Protein AF-A0A3C1F5V8-F1 (afdb_monomer_lite)

Secondary structure (DSSP, 8-state):
-------PPPEEEEEHHHHHHHHHHHHHHHHHTT---HHHHHHHHHHHHHHHHHHHH--EEEEESS--HHHHHHHHHHHB----TT-----B-HHHHHHHHHHHHEEEE--B-TTSPBPPP-HHHHHTS-HHHHHHHHHHHHHHHHHHHHHHHHHHHHHTS---

Structure (mmCIF, N/CA/C/O backbone):
data_AF-A0A3C1F5V8-F1
#
_entry.id   AF-A0A3C1F5V8-F1
#
loop_
_atom_site.group_PDB
_atom_site.id
_atom_site.type_symbol
_atom_site.label_atom_id
_atom_site.label_alt_id
_atom_site.label_comp_id
_atom_site.label_asym_id
_atom_site.label_entity_id
_atom_site.label_seq_id
_atom_site.pdbx_PDB_ins_code
_atom_site.Cartn_x
_atom_site.Cartn_y
_atom_site.Cartn_z
_atom_site.occupancy
_atom_site.B_iso_or_equiv
_atom_site.auth_seq_id
_atom_site.auth_comp_id
_atom_site.auth_asym_id
_atom_site.auth_atom_id
_atom_site.pdbx_PDB_model_num
ATOM 1 N N . MET A 1 1 ? 39.666 -2.573 -16.044 1.00 46.59 1 MET A N 1
ATOM 2 C CA . MET A 1 1 ? 38.219 -2.763 -16.294 1.00 46.59 1 MET A CA 1
ATOM 3 C C . MET A 1 1 ? 37.506 -2.889 -14.955 1.00 46.59 1 MET A C 1
ATOM 5 O O . MET A 1 1 ? 37.536 -3.956 -14.352 1.00 46.59 1 MET A O 1
ATOM 9 N N . GLY A 1 2 ? 36.957 -1.790 -14.433 1.00 53.09 2 GLY A N 1
ATOM 10 C CA . GLY A 1 2 ? 36.160 -1.830 -13.205 1.00 53.09 2 GLY A CA 1
ATOM 11 C C . GLY A 1 2 ? 34.830 -2.516 -13.497 1.00 53.09 2 GLY A C 1
ATOM 12 O O . GLY A 1 2 ? 34.077 -2.049 -14.346 1.00 53.09 2 GLY A O 1
ATOM 13 N N . ARG A 1 3 ? 34.561 -3.654 -12.850 1.00 52.81 3 ARG A N 1
ATOM 14 C CA . ARG A 1 3 ? 33.266 -4.333 -12.955 1.00 52.81 3 ARG A CA 1
ATOM 15 C C . ARG A 1 3 ? 32.226 -3.411 -12.319 1.00 52.81 3 ARG A C 1
ATOM 17 O O . ARG A 1 3 ? 32.236 -3.260 -11.100 1.00 52.81 3 ARG A O 1
ATOM 24 N N . CYS A 1 4 ? 31.355 -2.797 -13.120 1.00 49.31 4 CYS A N 1
ATOM 25 C CA . CYS A 1 4 ? 30.102 -2.259 -12.599 1.00 49.31 4 CYS A CA 1
ATOM 26 C C . CYS A 1 4 ? 29.366 -3.434 -11.951 1.00 49.31 4 CYS A C 1
ATOM 28 O O . CYS A 1 4 ? 28.843 -4.305 -12.642 1.00 49.31 4 CYS A O 1
ATOM 30 N N . ARG A 1 5 ? 29.415 -3.521 -10.620 1.00 55.94 5 ARG A N 1
ATOM 31 C CA . ARG A 1 5 ? 28.579 -4.455 -9.876 1.00 55.94 5 ARG A CA 1
ATOM 32 C C . ARG A 1 5 ? 27.181 -3.861 -9.903 1.00 55.94 5 ARG A C 1
ATOM 34 O O . ARG A 1 5 ? 26.923 -2.887 -9.204 1.00 55.94 5 ARG A O 1
ATOM 41 N N . PHE A 1 6 ? 26.310 -4.420 -10.736 1.00 62.06 6 PHE A N 1
ATOM 42 C CA . PHE A 1 6 ? 24.878 -4.247 -10.544 1.00 62.06 6 PHE A CA 1
ATOM 43 C C . PHE A 1 6 ? 24.566 -4.803 -9.155 1.00 62.06 6 PHE A C 1
ATOM 45 O O . PHE A 1 6 ? 24.696 -6.005 -8.920 1.00 62.06 6 PHE A O 1
ATOM 52 N N . VAL A 1 7 ? 24.270 -3.918 -8.208 1.00 63.34 7 VAL A N 1
ATOM 53 C CA . VAL A 1 7 ? 23.768 -4.324 -6.899 1.00 63.34 7 VAL A CA 1
ATOM 54 C C . VAL A 1 7 ? 22.347 -4.790 -7.159 1.00 63.34 7 VAL A C 1
ATOM 56 O O . VAL A 1 7 ? 21.494 -3.975 -7.503 1.00 63.34 7 VAL A O 1
ATOM 59 N N . GLN A 1 8 ? 22.109 -6.101 -7.093 1.00 70.12 8 GLN A N 1
ATOM 60 C CA . GLN A 1 8 ? 20.736 -6.582 -7.110 1.00 70.12 8 GLN A CA 1
ATOM 61 C C . GLN A 1 8 ? 20.050 -6.038 -5.855 1.00 70.12 8 GLN A C 1
ATOM 63 O O . GLN A 1 8 ? 20.604 -6.199 -4.762 1.00 70.12 8 GLN A O 1
ATOM 68 N N . PRO A 1 9 ? 18.916 -5.336 -5.998 1.00 78.31 9 PRO A N 1
ATOM 69 C CA . PRO A 1 9 ? 18.218 -4.807 -4.845 1.00 78.31 9 PRO A CA 1
ATOM 70 C C . PRO A 1 9 ? 17.744 -5.984 -3.996 1.00 78.31 9 PRO A C 1
ATOM 72 O O . PRO A 1 9 ? 17.124 -6.917 -4.505 1.00 78.31 9 PRO A O 1
ATOM 75 N N . GLU A 1 10 ? 18.059 -5.952 -2.704 1.00 91.62 10 GLU A N 1
ATOM 76 C CA . GLU A 1 10 ? 17.446 -6.871 -1.749 1.00 91.62 10 GLU A CA 1
ATOM 77 C C . GLU A 1 10 ? 15.925 -6.701 -1.805 1.00 91.62 10 GLU A C 1
ATOM 79 O O . GLU A 1 10 ? 15.427 -5.580 -1.944 1.00 91.62 10 GLU A O 1
ATOM 84 N N . THR A 1 11 ? 15.189 -7.802 -1.692 1.00 94.69 11 THR A N 1
ATOM 85 C CA . THR A 1 11 ? 13.727 -7.803 -1.757 1.00 94.69 11 THR A CA 1
ATOM 86 C C . THR A 1 11 ? 13.128 -8.112 -0.393 1.00 94.69 11 THR A C 1
ATOM 88 O O . THR A 1 11 ? 13.655 -8.936 0.356 1.00 94.69 11 THR A O 1
ATOM 91 N N . VAL A 1 12 ? 12.013 -7.464 -0.076 1.00 96.25 12 VAL A N 1
ATOM 92 C CA . VAL A 1 12 ? 11.219 -7.701 1.130 1.00 96.25 12 VAL A CA 1
ATOM 93 C C . VAL A 1 12 ? 9.826 -8.128 0.698 1.00 96.25 12 VAL A C 1
ATOM 95 O O . VAL A 1 12 ? 9.224 -7.487 -0.158 1.00 96.25 12 VAL A O 1
ATOM 98 N N . ARG A 1 13 ? 9.315 -9.201 1.298 1.00 97.62 13 ARG A N 1
ATOM 99 C CA . ARG A 1 13 ? 7.941 -9.649 1.084 1.00 97.62 13 ARG A CA 1
ATOM 100 C C . ARG A 1 13 ? 7.001 -8.926 2.037 1.00 97.62 13 ARG A C 1
ATOM 102 O O . ARG A 1 13 ? 7.232 -8.951 3.245 1.00 97.62 13 ARG A O 1
ATOM 109 N N . LEU A 1 14 ? 5.951 -8.326 1.495 1.00 97.00 14 LEU A N 1
ATOM 110 C CA . LEU A 1 14 ? 4.856 -7.717 2.241 1.00 97.00 14 LEU A CA 1
ATOM 111 C C . LEU A 1 14 ? 3.590 -8.531 1.985 1.00 97.00 14 LEU A C 1
ATOM 113 O O . LEU A 1 14 ? 3.255 -8.804 0.832 1.00 97.00 14 LEU A O 1
ATOM 117 N N . TYR A 1 15 ? 2.892 -8.914 3.048 1.00 97.19 15 TYR A N 1
ATOM 118 C CA . TYR A 1 15 ? 1.620 -9.623 2.940 1.00 97.19 15 TYR A CA 1
ATOM 119 C C . TYR A 1 15 ? 0.469 -8.624 3.013 1.00 97.19 15 TYR A C 1
ATOM 121 O O . TYR A 1 15 ? 0.450 -7.763 3.895 1.00 97.19 15 TYR A O 1
ATOM 129 N N . LEU A 1 16 ? -0.506 -8.742 2.112 1.00 95.38 16 LEU A N 1
ATOM 130 C CA . LEU A 1 16 ? -1.627 -7.795 2.062 1.00 95.38 16 LEU A CA 1
ATOM 131 C C . LEU A 1 16 ? -2.515 -7.905 3.304 1.00 95.38 16 LEU A C 1
ATOM 133 O O . LEU A 1 16 ? -2.995 -6.896 3.816 1.00 95.38 16 LEU A O 1
ATOM 137 N N . VAL A 1 17 ? -2.595 -9.100 3.896 1.00 96.75 17 VAL A N 1
ATOM 138 C CA . VAL A 1 17 ? -3.257 -9.338 5.186 1.00 96.75 17 VAL A CA 1
ATOM 139 C C . VAL A 1 17 ? -2.784 -8.391 6.298 1.00 96.75 17 VAL A C 1
ATOM 141 O O . VAL A 1 17 ? -3.577 -7.986 7.149 1.00 96.75 17 VAL A O 1
ATOM 144 N N . ASP A 1 18 ? -1.514 -7.972 6.288 1.00 95.62 18 ASP A N 1
ATOM 145 C CA . ASP A 1 18 ? -0.978 -7.079 7.317 1.00 95.62 18 ASP A CA 1
ATOM 146 C C . ASP A 1 18 ? -1.544 -5.655 7.197 1.00 95.62 18 ASP A C 1
ATOM 148 O O . ASP A 1 18 ? -1.662 -4.951 8.208 1.00 95.62 18 ASP A O 1
ATOM 152 N N . VAL A 1 19 ? -1.974 -5.243 5.998 1.00 95.06 19 VAL A N 1
ATOM 153 C CA . VAL A 1 19 ? -2.697 -3.982 5.776 1.00 95.06 19 VAL A CA 1
ATOM 154 C C . VAL A 1 19 ? -4.064 -4.044 6.452 1.00 95.06 19 VAL A C 1
ATOM 156 O O . VAL A 1 19 ? -4.400 -3.151 7.235 1.00 95.06 19 VAL A O 1
ATOM 159 N N . HIS A 1 20 ? -4.829 -5.116 6.226 1.00 94.56 20 HIS A N 1
ATOM 160 C CA . HIS A 1 20 ? -6.138 -5.308 6.863 1.00 94.56 20 HIS A CA 1
ATOM 161 C C . HIS A 1 20 ? -6.011 -5.406 8.380 1.00 94.56 20 HIS A C 1
ATOM 163 O O . HIS A 1 20 ? -6.732 -4.726 9.111 1.00 94.56 20 HIS A O 1
ATOM 169 N N . ARG A 1 21 ? -5.026 -6.167 8.866 1.00 96.69 21 ARG A N 1
ATOM 170 C CA . ARG A 1 21 ? -4.756 -6.317 10.298 1.00 96.69 21 ARG A CA 1
ATOM 171 C C . ARG A 1 21 ? -4.433 -4.975 10.947 1.00 96.69 21 ARG A C 1
ATOM 173 O O . ARG A 1 21 ? -4.954 -4.663 12.016 1.00 96.69 21 ARG A O 1
ATOM 180 N N . SER A 1 22 ? -3.617 -4.154 10.286 1.00 94.44 22 SER A N 1
ATOM 181 C CA . SER A 1 22 ? -3.273 -2.813 10.768 1.00 94.44 22 SER A CA 1
ATOM 182 C C . SER A 1 22 ? -4.485 -1.878 10.791 1.00 94.44 22 SER A C 1
ATOM 184 O O . SER A 1 22 ? -4.641 -1.111 11.742 1.00 94.44 22 SER A O 1
ATOM 186 N N . ARG A 1 23 ? -5.368 -1.954 9.782 1.00 94.75 23 ARG A N 1
ATOM 187 C CA . ARG A 1 23 ? -6.617 -1.173 9.724 1.00 94.75 23 ARG A CA 1
ATOM 188 C C . ARG A 1 23 ? -7.571 -1.546 10.861 1.00 94.75 23 ARG A C 1
ATOM 190 O O . ARG A 1 23 ? -8.014 -0.648 11.575 1.00 94.75 23 ARG A O 1
ATOM 197 N N . VAL A 1 24 ? -7.827 -2.842 11.062 1.00 96.62 24 VAL A N 1
ATOM 198 C CA . VAL A 1 24 ? -8.672 -3.352 12.157 1.00 96.62 24 VAL A CA 1
ATOM 199 C C . VAL A 1 24 ? -8.118 -2.895 13.502 1.00 96.62 24 VAL A C 1
ATOM 201 O O . VAL A 1 24 ? -8.818 -2.230 14.260 1.00 96.62 24 VAL A O 1
ATOM 204 N N . ARG A 1 25 ? -6.826 -3.141 13.750 1.00 97.44 25 ARG A N 1
ATOM 205 C CA . ARG A 1 25 ? -6.170 -2.757 15.002 1.00 97.44 25 ARG A CA 1
ATOM 206 C C . ARG A 1 25 ? -6.275 -1.256 15.280 1.00 97.44 25 ARG A C 1
ATOM 208 O O . ARG A 1 25 ? -6.576 -0.856 16.400 1.00 97.44 25 ARG A O 1
ATOM 215 N N . LYS A 1 26 ? -6.027 -0.411 14.275 1.00 95.94 26 LYS A N 1
ATOM 216 C CA . LYS A 1 26 ? -6.108 1.049 14.430 1.00 95.94 26 LYS A CA 1
ATOM 217 C C . LYS A 1 26 ? -7.520 1.492 14.817 1.00 95.94 26 LYS A C 1
ATOM 219 O O . LYS A 1 26 ? -7.665 2.370 15.667 1.00 95.94 26 LYS A O 1
ATOM 224 N N . LEU A 1 27 ? -8.544 0.892 14.214 1.00 96.19 27 LEU A N 1
ATOM 225 C CA . LEU A 1 27 ? -9.932 1.190 14.545 1.00 96.19 27 LEU A CA 1
ATOM 226 C C . LEU A 1 27 ? -10.285 0.715 15.962 1.00 96.19 27 LEU A C 1
ATOM 228 O O . LEU A 1 27 ? -10.878 1.472 16.726 1.00 96.19 27 LEU A O 1
ATOM 232 N N . GLU A 1 28 ? -9.870 -0.491 16.353 1.00 97.00 28 GLU A N 1
ATOM 233 C CA . GLU A 1 28 ? -10.051 -0.995 17.722 1.00 97.00 28 GLU A CA 1
ATOM 234 C C . GLU A 1 28 ? -9.399 -0.071 18.760 1.00 97.00 28 GLU A C 1
ATOM 236 O O . GLU A 1 28 ? -10.016 0.264 19.772 1.00 97.00 28 GLU A O 1
ATOM 241 N N . GLU A 1 29 ? -8.185 0.414 18.488 1.00 97.31 29 GLU A N 1
ATOM 242 C CA . GLU A 1 29 ? -7.489 1.386 19.335 1.00 97.31 29 GLU A CA 1
ATOM 243 C C . GLU A 1 29 ? -8.256 2.722 19.425 1.00 97.31 29 GLU A C 1
ATOM 245 O O . GLU A 1 29 ? -8.355 3.311 20.505 1.00 97.31 29 GLU A O 1
ATOM 250 N N . GLN A 1 30 ? -8.848 3.201 18.325 1.00 96.69 30 GLN A N 1
ATOM 251 C CA . GLN A 1 30 ? -9.687 4.407 18.323 1.00 96.69 30 GLN A CA 1
ATOM 252 C C . GLN A 1 30 ? -10.987 4.220 19.113 1.00 96.69 30 GLN A C 1
ATOM 254 O O . GLN A 1 30 ? -11.395 5.137 19.832 1.00 96.69 30 GLN A O 1
ATOM 259 N N . ILE A 1 31 ? -11.619 3.049 19.011 1.00 96.31 31 ILE A N 1
ATOM 260 C CA . ILE A 1 31 ? -12.819 2.690 19.778 1.00 96.31 31 ILE A CA 1
ATOM 261 C C . ILE A 1 31 ? -12.481 2.640 21.268 1.00 96.31 31 ILE A C 1
ATOM 263 O O . ILE A 1 31 ? -13.156 3.282 22.072 1.00 96.31 31 ILE A O 1
ATOM 267 N N . ALA A 1 32 ? -11.397 1.952 21.638 1.00 96.88 32 ALA A N 1
ATOM 268 C CA . ALA A 1 32 ? -10.934 1.858 23.020 1.00 96.88 32 ALA A CA 1
ATOM 269 C C . ALA A 1 32 ? -10.581 3.235 23.610 1.00 96.88 32 ALA A C 1
ATOM 271 O O . ALA A 1 32 ? -10.828 3.494 24.786 1.00 96.88 32 ALA A O 1
ATOM 272 N N . ALA A 1 33 ? -10.050 4.144 22.787 1.00 97.12 33 ALA A N 1
ATOM 273 C CA . ALA A 1 33 ? -9.767 5.521 23.177 1.00 97.12 33 ALA A CA 1
ATOM 274 C C . ALA A 1 33 ? -11.009 6.437 23.211 1.00 97.12 33 ALA A C 1
ATOM 276 O O . ALA A 1 33 ? -10.869 7.615 23.544 1.00 97.12 33 ALA A O 1
ATOM 277 N N . GLY A 1 34 ? -12.197 5.947 22.829 1.00 96.69 34 GLY A N 1
ATOM 278 C CA . GLY A 1 34 ? -13.422 6.747 22.715 1.00 96.69 34 GLY A CA 1
ATOM 279 C C . GLY A 1 34 ? -13.359 7.825 21.627 1.00 96.69 34 GLY A C 1
ATOM 280 O O . GLY A 1 34 ? -14.077 8.819 21.703 1.00 96.69 34 GLY A O 1
ATOM 281 N N . LYS A 1 35 ? -12.462 7.665 20.647 1.00 96.62 35 LYS A N 1
ATOM 282 C CA . LYS A 1 35 ? -12.227 8.621 19.552 1.00 96.62 35 LYS A CA 1
ATOM 283 C C . LYS A 1 35 ? -12.939 8.238 18.257 1.00 96.62 35 LYS A C 1
ATOM 285 O O . LYS A 1 35 ? -13.008 9.070 17.360 1.00 96.62 35 LYS A O 1
ATOM 290 N N . ALA A 1 36 ? -13.421 7.002 18.155 1.00 95.50 36 ALA A N 1
ATOM 291 C CA . ALA A 1 36 ? -14.138 6.526 16.982 1.00 95.50 36 ALA A CA 1
ATOM 292 C C . ALA A 1 36 ? -15.557 7.107 16.921 1.00 95.50 36 ALA A C 1
ATOM 294 O O . ALA A 1 36 ? -16.284 7.161 17.916 1.00 95.50 36 ALA A O 1
ATOM 295 N N . THR A 1 37 ? -15.958 7.516 15.726 1.00 96.81 37 THR A N 1
ATOM 296 C CA . THR A 1 37 ? -17.332 7.893 15.402 1.00 96.81 37 THR A CA 1
ATOM 297 C C . THR A 1 37 ? -18.240 6.663 15.368 1.00 96.81 37 THR A C 1
ATOM 299 O O . THR A 1 37 ? -17.791 5.523 15.242 1.00 96.81 37 THR A O 1
ATOM 302 N N . LYS A 1 38 ? -19.557 6.885 15.458 1.00 96.56 38 LYS A N 1
ATOM 303 C CA . LYS A 1 38 ? -20.549 5.802 15.377 1.00 96.56 38 LYS A CA 1
ATOM 304 C C . LYS A 1 38 ? -20.451 5.028 14.056 1.00 96.56 38 LYS A C 1
ATOM 306 O O . LYS A 1 38 ? -20.612 3.810 14.062 1.00 96.56 38 LYS A O 1
ATOM 311 N N . ASP A 1 39 ? -20.168 5.729 12.962 1.00 96.38 39 ASP A N 1
ATOM 312 C CA . ASP A 1 39 ? -20.054 5.130 11.632 1.00 96.38 39 ASP A CA 1
ATOM 313 C C . ASP A 1 39 ? -18.781 4.285 11.515 1.00 96.38 39 ASP A C 1
ATOM 315 O O . ASP A 1 39 ? -18.840 3.162 11.027 1.00 96.38 39 ASP A O 1
ATOM 319 N N . GLU A 1 40 ? -17.654 4.757 12.055 1.00 94.38 40 GLU A N 1
ATOM 320 C CA . GLU A 1 40 ? -16.412 3.974 12.118 1.00 94.38 40 GLU A CA 1
ATOM 321 C C . GLU A 1 40 ? -16.589 2.697 12.951 1.00 94.38 40 GLU A C 1
ATOM 323 O O . GLU A 1 40 ? -16.168 1.624 12.528 1.00 94.38 40 GLU A O 1
ATOM 328 N N . VAL A 1 41 ? -17.278 2.768 14.097 1.00 95.69 41 VAL A N 1
ATOM 329 C CA . VAL A 1 41 ? -17.585 1.568 14.902 1.00 95.69 41 VAL A CA 1
ATOM 330 C C . VAL A 1 41 ? -18.435 0.574 14.103 1.00 95.69 41 VAL A C 1
ATOM 332 O O . VAL A 1 41 ? -18.210 -0.633 14.180 1.00 95.69 41 VAL A O 1
ATOM 335 N N . ALA A 1 42 ? -19.386 1.066 13.304 1.00 96.75 42 ALA A N 1
ATOM 336 C CA . ALA A 1 42 ? -20.227 0.227 12.456 1.00 96.75 42 ALA A CA 1
ATOM 337 C C . ALA A 1 42 ? -19.459 -0.439 11.296 1.00 96.75 42 ALA A C 1
ATOM 339 O O . ALA A 1 42 ? -19.921 -1.456 10.783 1.00 96.75 42 ALA A O 1
ATOM 340 N N . MET A 1 43 ? -18.290 0.083 10.905 1.00 95.75 43 MET A N 1
ATOM 341 C CA . MET A 1 43 ? -17.429 -0.511 9.871 1.00 95.75 43 MET A CA 1
ATOM 342 C C . MET A 1 43 ? -16.587 -1.689 10.378 1.00 95.75 43 MET A C 1
ATOM 344 O O . MET A 1 43 ? -16.109 -2.477 9.562 1.00 95.75 43 MET A O 1
ATOM 348 N N . LEU A 1 44 ? -16.411 -1.844 11.697 1.00 95.50 44 LEU A N 1
ATOM 349 C CA . LEU A 1 44 ? -15.540 -2.878 12.267 1.00 95.50 44 LEU A CA 1
ATOM 350 C C . LEU A 1 44 ? -15.873 -4.302 11.771 1.00 95.50 44 LEU A C 1
ATOM 352 O O . LEU A 1 44 ? -14.946 -4.974 11.325 1.00 95.50 44 LEU A O 1
ATOM 356 N N . PRO A 1 45 ? -17.144 -4.763 11.740 1.00 97.56 45 PRO A N 1
ATOM 357 C CA . PRO A 1 45 ? -17.468 -6.103 11.246 1.00 97.56 45 PRO A CA 1
ATOM 358 C C . PRO A 1 45 ? -17.070 -6.329 9.784 1.00 97.56 45 PRO A C 1
ATOM 360 O O . PRO A 1 45 ? -16.609 -7.414 9.442 1.00 97.56 45 PRO A O 1
ATOM 363 N N . ALA A 1 46 ? -17.220 -5.309 8.930 1.00 96.06 46 ALA A N 1
ATOM 364 C CA . ALA A 1 46 ? -16.819 -5.390 7.528 1.00 96.06 46 ALA A CA 1
ATOM 365 C C . ALA A 1 46 ? -15.292 -5.495 7.400 1.00 96.06 46 ALA A C 1
ATOM 367 O O . ALA A 1 46 ? -14.792 -6.363 6.697 1.00 96.06 46 ALA A O 1
ATOM 368 N N . LEU A 1 47 ? -14.537 -4.689 8.155 1.00 94.69 47 LEU A N 1
ATOM 369 C CA . LEU A 1 47 ? -13.072 -4.772 8.156 1.00 94.69 47 LEU A CA 1
ATOM 370 C C . LEU A 1 47 ? -12.559 -6.122 8.674 1.00 94.69 47 LEU A C 1
ATOM 372 O O . LEU A 1 47 ? -11.582 -6.648 8.144 1.00 94.69 47 LEU A O 1
ATOM 376 N N . THR A 1 48 ? -13.210 -6.694 9.689 1.00 95.94 48 THR A N 1
ATOM 377 C CA . THR A 1 48 ? -12.875 -8.032 10.193 1.00 95.94 48 THR A CA 1
ATOM 378 C C . THR A 1 48 ? -13.180 -9.121 9.162 1.00 95.94 48 THR A C 1
ATOM 380 O O . THR A 1 48 ? -12.407 -10.069 9.051 1.00 95.94 48 THR A O 1
ATOM 383 N N . ALA A 1 49 ? -14.262 -8.987 8.388 1.00 95.94 49 ALA A N 1
ATOM 384 C CA . ALA A 1 49 ? -14.565 -9.909 7.294 1.00 95.94 49 ALA A C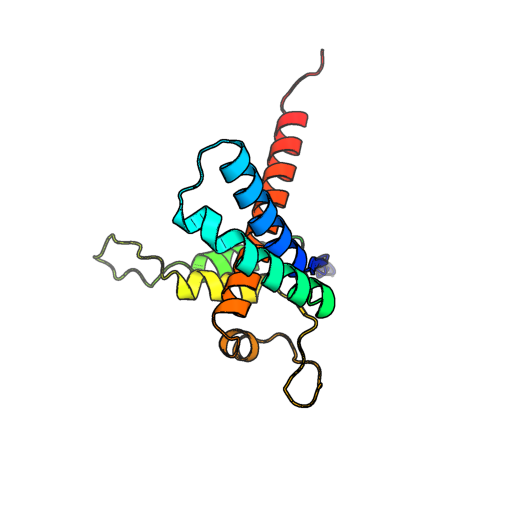A 1
ATOM 385 C C . ALA A 1 49 ? -13.499 -9.842 6.188 1.00 95.94 49 ALA A C 1
ATOM 387 O O . ALA A 1 49 ? -12.957 -10.882 5.823 1.00 95.94 49 ALA A O 1
ATOM 388 N N . ASN A 1 50 ? -13.116 -8.636 5.748 1.00 93.19 50 ASN A N 1
ATOM 389 C CA . ASN A 1 50 ? -12.054 -8.461 4.750 1.00 93.19 50 ASN A CA 1
ATOM 390 C C . ASN A 1 50 ? -10.708 -9.017 5.249 1.00 93.19 50 ASN A C 1
ATOM 392 O O . ASN A 1 50 ? -9.954 -9.604 4.482 1.00 93.19 50 ASN A O 1
ATOM 396 N N . LEU A 1 51 ? -10.396 -8.870 6.545 1.00 95.50 51 LEU A N 1
ATOM 397 C CA . LEU A 1 51 ? -9.202 -9.486 7.136 1.00 95.50 51 LEU A CA 1
ATOM 398 C C . LEU A 1 51 ? -9.243 -11.018 7.036 1.00 95.50 51 LEU A C 1
ATOM 400 O O . LEU A 1 51 ? -8.233 -11.624 6.691 1.00 95.50 51 LEU A O 1
ATOM 404 N N . ALA A 1 52 ? -10.385 -11.638 7.337 1.00 95.94 52 ALA A N 1
ATOM 405 C CA . ALA A 1 52 ? -10.530 -13.090 7.268 1.00 95.94 52 ALA A CA 1
ATOM 406 C C . ALA A 1 52 ? -10.393 -13.619 5.829 1.00 95.94 52 ALA A C 1
ATOM 408 O O . ALA A 1 52 ? -9.784 -14.665 5.617 1.00 95.94 52 ALA A O 1
ATOM 409 N N . GLU A 1 53 ? -10.921 -12.888 4.845 1.00 93.62 53 GLU A N 1
ATOM 410 C CA . GLU A 1 53 ? -10.739 -13.190 3.421 1.00 93.62 53 GLU A CA 1
ATOM 411 C C . GLU A 1 53 ? -9.261 -13.084 3.015 1.00 93.62 53 GLU A C 1
ATOM 413 O O . GLU A 1 53 ? -8.687 -14.047 2.507 1.00 93.62 53 GLU A O 1
ATOM 418 N N . ALA A 1 54 ? -8.592 -11.986 3.377 1.00 92.81 54 ALA A N 1
ATOM 419 C CA . ALA A 1 54 ? -7.169 -11.796 3.101 1.00 92.81 54 ALA A CA 1
ATOM 420 C C . ALA A 1 54 ? -6.263 -12.854 3.771 1.00 92.81 54 ALA A C 1
ATOM 422 O O . ALA A 1 54 ? -5.205 -13.197 3.237 1.00 92.81 54 ALA A O 1
ATOM 423 N N . GLU A 1 55 ? -6.652 -13.382 4.939 1.00 94.25 55 GLU A N 1
ATOM 424 C CA . GLU A 1 55 ? -5.949 -14.489 5.608 1.00 94.25 55 GLU A CA 1
ATOM 425 C C . GLU A 1 55 ? -6.031 -15.799 4.819 1.00 94.25 55 GLU A C 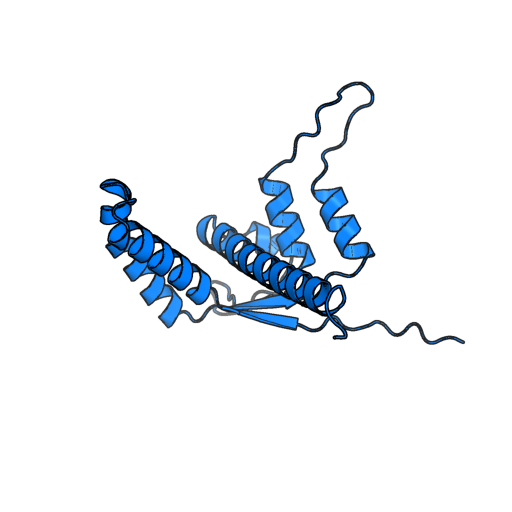1
ATOM 427 O O . GLU A 1 55 ? -5.069 -16.571 4.824 1.00 94.25 55 GLU A O 1
ATOM 432 N N . VAL A 1 56 ? -7.151 -16.044 4.136 1.00 96.00 56 VAL A N 1
ATOM 433 C CA . VAL A 1 56 ? -7.345 -17.230 3.293 1.00 96.00 56 VAL A CA 1
ATOM 434 C C . VAL A 1 56 ? -6.575 -17.083 1.985 1.00 96.00 56 VAL A C 1
ATOM 436 O O . VAL A 1 56 ? -5.891 -18.022 1.574 1.00 96.00 56 VAL A O 1
ATOM 439 N N . ASP A 1 57 ? -6.644 -15.907 1.365 1.00 92.75 57 ASP A N 1
ATOM 440 C CA . ASP A 1 57 ? -5.986 -15.639 0.086 1.00 92.75 57 ASP A CA 1
ATOM 441 C C . ASP A 1 57 ? -4.459 -15.666 0.204 1.00 92.75 57 ASP A C 1
ATOM 443 O O . ASP A 1 57 ? -3.761 -16.123 -0.705 1.00 92.75 57 ASP A O 1
ATOM 447 N N . GLY A 1 58 ? -3.914 -15.177 1.325 1.00 94.62 58 GLY A N 1
ATOM 448 C CA . GLY A 1 58 ? -2.472 -15.191 1.581 1.00 94.62 58 GLY A CA 1
ATOM 449 C C . GLY A 1 58 ? -1.658 -14.380 0.565 1.00 94.62 58 GLY A C 1
ATOM 450 O O . GLY A 1 58 ? -0.469 -14.652 0.364 1.00 94.62 58 GLY A O 1
ATOM 451 N N . ALA A 1 59 ? -2.289 -13.400 -0.087 1.00 96.81 59 ALA A N 1
ATOM 452 C CA . ALA A 1 59 ? -1.680 -12.618 -1.150 1.00 96.81 59 ALA A CA 1
ATOM 453 C C . ALA A 1 59 ? -0.487 -11.784 -0.653 1.00 96.81 59 ALA A C 1
ATOM 455 O O . ALA A 1 59 ? -0.496 -11.214 0.446 1.00 96.81 59 ALA A O 1
ATOM 456 N N . PHE A 1 60 ? 0.554 -11.695 -1.483 1.00 97.62 60 PHE A N 1
ATOM 457 C CA . PHE A 1 60 ? 1.773 -10.960 -1.160 1.00 97.62 60 PHE A CA 1
ATOM 458 C C . PHE A 1 60 ? 2.353 -10.214 -2.360 1.00 97.62 60 PHE A C 1
ATOM 460 O O . PHE A 1 60 ? 2.172 -10.598 -3.519 1.00 97.62 60 PHE A O 1
ATOM 467 N N . ILE A 1 61 ? 3.145 -9.190 -2.047 1.00 97.94 61 ILE A N 1
ATOM 468 C CA . ILE A 1 61 ? 4.032 -8.501 -2.982 1.00 97.94 61 ILE A CA 1
ATOM 469 C C . ILE A 1 61 ? 5.477 -8.595 -2.499 1.00 97.94 61 ILE A C 1
ATOM 471 O O . ILE A 1 61 ? 5.762 -8.526 -1.305 1.00 97.94 61 ILE A O 1
ATOM 475 N N . ASP A 1 62 ? 6.401 -8.735 -3.437 1.00 97.81 62 ASP A N 1
ATOM 476 C CA . ASP A 1 62 ? 7.833 -8.610 -3.207 1.00 97.81 62 ASP A CA 1
ATOM 477 C C . ASP A 1 62 ? 8.259 -7.212 -3.672 1.00 97.81 62 ASP A C 1
ATOM 479 O O . ASP A 1 62 ? 8.102 -6.855 -4.844 1.00 97.81 62 ASP A O 1
ATOM 483 N N . VAL A 1 63 ? 8.789 -6.408 -2.749 1.00 96.56 63 VAL A N 1
ATOM 484 C CA . VAL A 1 63 ? 9.217 -5.026 -3.001 1.00 96.56 63 VAL A CA 1
ATOM 485 C C . VAL A 1 63 ? 10.719 -4.864 -2.826 1.00 96.56 63 VAL A C 1
ATOM 487 O O . VAL A 1 63 ? 11.356 -5.582 -2.054 1.00 96.56 63 VAL A O 1
ATOM 490 N N . LYS A 1 64 ? 11.311 -3.887 -3.512 1.00 95.00 64 LYS A N 1
ATOM 491 C CA . LYS A 1 64 ? 12.705 -3.491 -3.282 1.00 95.00 64 LYS A CA 1
ATOM 492 C C . LYS A 1 64 ? 12.859 -2.914 -1.881 1.00 95.00 64 LYS A C 1
ATOM 494 O O . LYS A 1 64 ? 12.129 -2.009 -1.488 1.00 95.00 64 LYS A O 1
ATOM 499 N N . LYS A 1 65 ? 13.877 -3.385 -1.165 1.00 92.75 65 LYS A N 1
ATOM 500 C CA . LYS A 1 65 ? 14.234 -2.874 0.159 1.00 92.75 65 LYS A CA 1
ATOM 501 C C . LYS A 1 65 ? 14.644 -1.404 0.114 1.00 92.75 65 LYS A C 1
ATOM 503 O O . LYS A 1 65 ? 14.317 -0.627 1.004 1.00 92.75 65 LYS A O 1
ATOM 508 N N . GLU A 1 66 ? 15.393 -1.030 -0.920 1.00 88.88 66 GLU A N 1
ATOM 509 C CA . GLU A 1 66 ? 15.799 0.347 -1.172 1.00 88.88 66 GLU A CA 1
ATOM 510 C C . GLU A 1 66 ? 15.755 0.628 -2.674 1.00 88.88 66 GLU A C 1
ATOM 512 O O . GLU A 1 66 ? 16.255 -0.162 -3.477 1.00 88.88 66 GLU A O 1
ATOM 517 N N . LEU A 1 67 ? 15.186 1.775 -3.046 1.00 89.00 67 LEU A N 1
ATOM 518 C CA . LEU A 1 67 ? 15.308 2.308 -4.399 1.00 89.00 67 LEU A CA 1
ATOM 519 C C . LEU A 1 67 ? 16.701 2.902 -4.602 1.00 89.00 67 LEU A C 1
ATOM 521 O O . LEU A 1 67 ? 17.211 3.625 -3.738 1.00 89.00 67 LEU A O 1
ATOM 525 N N . ASN A 1 68 ? 17.295 2.656 -5.766 1.00 88.75 68 ASN A N 1
ATOM 526 C CA . ASN A 1 68 ? 18.537 3.314 -6.148 1.00 88.75 68 ASN A CA 1
ATOM 527 C C . ASN A 1 68 ? 18.302 4.800 -6.495 1.00 88.75 68 ASN A C 1
ATOM 529 O O . ASN A 1 68 ? 17.174 5.251 -6.683 1.00 88.75 68 ASN A O 1
ATOM 533 N N . ALA A 1 69 ? 19.376 5.588 -6.596 1.00 85.25 69 ALA A N 1
ATOM 534 C CA . ALA A 1 69 ? 19.262 7.030 -6.837 1.00 85.25 69 ALA A CA 1
ATOM 535 C C . ALA A 1 69 ? 18.564 7.384 -8.166 1.00 85.25 69 ALA A C 1
ATOM 537 O O . ALA A 1 69 ? 17.906 8.419 -8.251 1.00 85.25 69 ALA A O 1
ATOM 538 N N . GLY A 1 70 ? 18.709 6.551 -9.201 1.00 86.50 70 GLY A N 1
ATOM 539 C CA . GLY A 1 70 ? 18.019 6.737 -10.478 1.00 86.50 70 GLY A CA 1
ATOM 540 C C . GLY A 1 70 ? 16.519 6.481 -10.352 1.00 86.50 70 GLY A C 1
ATOM 541 O O . GLY A 1 70 ? 15.725 7.291 -10.813 1.00 86.50 70 GLY A O 1
ATOM 542 N N . GLU A 1 71 ? 16.141 5.411 -9.655 1.00 88.12 71 GLU A N 1
ATOM 543 C CA . GLU A 1 71 ? 14.748 5.053 -9.369 1.00 88.12 71 GLU A CA 1
ATOM 544 C C . GLU A 1 71 ? 14.066 6.094 -8.484 1.00 88.12 71 GLU A C 1
ATOM 546 O O . GLU A 1 71 ? 12.973 6.532 -8.810 1.00 88.12 71 GLU A O 1
ATOM 551 N N . GLN A 1 72 ? 14.721 6.568 -7.420 1.00 86.12 72 GLN A N 1
ATOM 552 C CA . GLN A 1 72 ? 14.171 7.638 -6.577 1.00 86.12 72 GLN A CA 1
ATOM 553 C C . GLN A 1 72 ? 13.914 8.919 -7.374 1.00 86.12 72 GLN A C 1
ATOM 555 O O . GLN A 1 72 ? 12.879 9.560 -7.207 1.00 86.12 72 GLN A O 1
ATOM 560 N N . ARG A 1 73 ? 14.842 9.290 -8.265 1.00 85.44 73 ARG A N 1
ATOM 561 C CA . ARG A 1 73 ? 14.666 10.450 -9.148 1.00 85.44 73 ARG A CA 1
ATOM 562 C C . ARG A 1 73 ? 13.547 10.228 -10.154 1.00 85.44 73 ARG A C 1
ATOM 564 O O . ARG A 1 73 ? 12.800 11.162 -10.402 1.00 85.44 73 ARG A O 1
ATOM 571 N N . ALA A 1 74 ? 13.433 9.026 -10.715 1.00 85.88 74 ALA A N 1
ATOM 572 C CA . ALA A 1 74 ? 12.357 8.676 -11.636 1.00 85.88 74 ALA A CA 1
ATOM 573 C C . ALA A 1 74 ? 10.993 8.730 -10.939 1.00 85.88 74 ALA A C 1
ATOM 575 O O . ALA A 1 74 ? 10.060 9.308 -11.485 1.00 85.88 74 ALA A O 1
ATOM 576 N N . VAL A 1 75 ? 10.908 8.220 -9.706 1.00 86.31 75 VAL A N 1
ATOM 577 C CA . VAL A 1 75 ? 9.708 8.325 -8.873 1.00 86.31 75 VAL A CA 1
ATOM 578 C C . VAL A 1 75 ? 9.342 9.784 -8.644 1.00 86.31 75 VAL A C 1
ATOM 580 O O . VAL A 1 75 ? 8.220 10.187 -8.923 1.00 86.31 75 VAL A O 1
ATOM 583 N N . PHE A 1 76 ? 10.303 10.601 -8.212 1.00 83.50 76 PHE A N 1
ATOM 584 C CA . PHE A 1 76 ? 10.069 12.022 -7.975 1.00 83.50 76 PHE A CA 1
ATOM 585 C C . PHE A 1 76 ? 9.663 12.778 -9.250 1.00 83.50 76 PHE A C 1
ATOM 587 O O . PHE A 1 76 ? 8.737 13.582 -9.217 1.00 83.50 76 PHE A O 1
ATOM 594 N N . ALA A 1 77 ? 10.320 12.501 -10.379 1.00 83.44 77 ALA A N 1
ATOM 595 C CA . ALA A 1 77 ? 10.003 13.117 -11.664 1.00 83.44 77 ALA A CA 1
ATOM 596 C C . ALA A 1 77 ? 8.602 12.729 -12.159 1.00 83.44 77 ALA A C 1
ATOM 598 O O . ALA A 1 77 ? 7.880 13.589 -12.652 1.00 83.44 77 ALA A O 1
ATOM 599 N N . GLY A 1 78 ? 8.195 11.467 -11.980 1.00 79.12 78 GLY A N 1
ATOM 600 C CA . GLY A 1 78 ? 6.849 10.997 -12.322 1.00 79.12 78 GLY A CA 1
ATOM 601 C C . GLY A 1 78 ? 5.748 11.592 -11.439 1.00 79.12 78 GLY A C 1
ATOM 602 O O . GLY A 1 78 ? 4.603 11.686 -11.863 1.00 79.12 78 GLY A O 1
ATOM 603 N N . MET A 1 79 ? 6.083 12.048 -10.227 1.00 77.44 79 MET A N 1
ATOM 604 C CA . MET A 1 79 ? 5.134 12.734 -9.343 1.00 77.44 79 MET A CA 1
ATOM 605 C C . MET A 1 79 ? 4.892 14.198 -9.750 1.00 77.44 79 MET A C 1
ATOM 607 O O . MET A 1 79 ? 3.834 14.750 -9.446 1.00 77.44 79 MET A O 1
ATOM 611 N N . THR A 1 80 ? 5.848 14.852 -10.417 1.00 72.25 80 THR A N 1
ATOM 612 C CA . THR A 1 80 ? 5.734 16.260 -10.821 1.00 72.25 80 THR A CA 1
ATOM 613 C C . THR A 1 80 ? 5.142 16.395 -12.222 1.00 72.25 80 THR A C 1
ATOM 615 O O . THR A 1 80 ? 5.780 16.022 -13.201 1.00 72.25 80 THR A O 1
ATOM 618 N N . LYS A 1 81 ? 3.945 16.984 -12.343 1.00 64.81 81 LYS A N 1
ATOM 619 C CA . LYS A 1 81 ? 3.361 17.343 -13.645 1.00 64.81 81 LYS A CA 1
ATOM 620 C C . LYS A 1 81 ? 4.167 18.467 -14.311 1.00 64.81 81 LYS A C 1
ATOM 622 O O . LYS A 1 81 ? 4.622 19.373 -13.614 1.00 64.81 81 LYS A O 1
ATOM 627 N N . ASP A 1 82 ? 4.299 18.422 -15.642 1.00 60.06 82 ASP A N 1
ATOM 628 C CA . ASP A 1 82 ? 4.973 19.444 -16.459 1.00 60.06 82 ASP A CA 1
ATOM 629 C C . ASP A 1 82 ? 4.507 20.861 -16.093 1.00 60.06 82 ASP A C 1
ATOM 631 O O . ASP A 1 82 ? 3.403 21.300 -16.431 1.00 60.06 82 ASP A O 1
ATOM 635 N N . VAL A 1 83 ? 5.382 21.588 -15.401 1.00 56.88 83 VAL A N 1
ATOM 636 C CA . VAL A 1 83 ? 5.190 22.995 -15.068 1.00 56.88 83 VAL A CA 1
ATOM 637 C C . VAL A 1 83 ? 5.459 23.801 -16.335 1.00 56.88 83 VAL A C 1
ATOM 639 O O . VAL A 1 83 ? 6.602 23.934 -16.770 1.00 56.88 83 VAL A O 1
ATOM 642 N N . HIS A 1 84 ? 4.411 24.348 -16.950 1.00 59.06 84 HIS A N 1
ATOM 643 C CA . HIS A 1 84 ? 4.587 25.339 -18.010 1.00 59.06 84 HIS A CA 1
ATOM 644 C C . HIS A 1 84 ? 5.204 26.615 -17.423 1.00 59.06 84 HIS A C 1
ATOM 646 O O . HIS A 1 84 ? 4.803 27.081 -16.354 1.00 59.06 84 HIS A O 1
ATOM 652 N N . ALA A 1 85 ? 6.184 27.187 -18.129 1.00 54.56 85 ALA A N 1
ATOM 653 C CA . ALA A 1 85 ? 6.850 28.424 -17.732 1.00 54.56 85 ALA A CA 1
ATOM 654 C C . ALA A 1 85 ? 5.824 29.566 -17.594 1.00 54.56 85 ALA A C 1
ATOM 656 O O . ALA A 1 85 ? 5.375 30.131 -18.588 1.00 54.56 85 ALA A O 1
ATOM 657 N N . GLY A 1 86 ? 5.439 29.874 -16.353 1.00 67.75 86 GLY A N 1
ATOM 658 C CA . GLY A 1 86 ? 4.455 30.907 -16.019 1.00 67.75 86 GLY A CA 1
ATOM 659 C C . GLY A 1 86 ? 3.452 30.505 -14.936 1.00 67.75 86 GLY A C 1
ATOM 660 O O . GLY A 1 86 ? 2.908 31.391 -14.283 1.00 67.75 86 GLY A O 1
ATOM 661 N N . ASP A 1 87 ? 3.252 29.206 -14.689 1.00 60.00 87 ASP A N 1
ATOM 662 C CA . ASP A 1 87 ? 2.271 28.716 -13.713 1.00 60.00 87 ASP A CA 1
ATOM 663 C C . ASP A 1 87 ? 2.973 28.086 -12.497 1.00 60.00 87 ASP A C 1
ATOM 665 O O . ASP A 1 87 ? 3.463 26.961 -12.534 1.00 60.00 87 ASP A O 1
ATOM 669 N N . VAL A 1 88 ? 3.064 28.827 -11.388 1.00 56.06 88 VAL A N 1
ATOM 670 C CA . VAL A 1 88 ? 3.773 28.416 -10.152 1.00 56.06 88 VAL A CA 1
ATOM 671 C C . VAL A 1 88 ? 2.892 27.501 -9.290 1.00 56.06 88 VAL A C 1
ATOM 673 O O . VAL A 1 88 ? 2.759 27.684 -8.080 1.00 56.06 88 VAL A O 1
ATOM 676 N N . ARG A 1 89 ? 2.211 26.530 -9.899 1.00 58.69 89 ARG A N 1
ATOM 677 C CA . ARG A 1 89 ? 1.376 25.572 -9.166 1.00 58.69 89 ARG A CA 1
ATOM 678 C C . ARG A 1 89 ? 1.835 24.159 -9.472 1.00 58.69 89 ARG A C 1
ATOM 680 O O . ARG A 1 89 ? 1.431 23.553 -10.457 1.00 58.69 89 ARG A O 1
ATOM 687 N N . PHE A 1 90 ? 2.669 23.635 -8.579 1.00 61.91 90 PHE A N 1
ATOM 688 C CA . PHE A 1 90 ? 2.942 22.206 -8.490 1.00 61.91 90 PHE A CA 1
ATOM 689 C C . PHE A 1 90 ? 1.638 21.495 -8.111 1.00 61.91 90 PHE A C 1
ATOM 691 O O . PHE A 1 90 ? 1.242 21.492 -6.947 1.00 61.91 90 PHE A O 1
ATOM 698 N N . ALA A 1 91 ? 0.938 20.944 -9.099 1.00 64.06 91 ALA A N 1
ATOM 699 C CA . ALA A 1 91 ? -0.186 20.050 -8.866 1.00 64.06 91 ALA A CA 1
ATOM 700 C C . ALA A 1 91 ? 0.330 18.611 -8.960 1.00 64.06 91 ALA A C 1
ATOM 702 O O . ALA A 1 91 ? 0.702 18.154 -10.041 1.00 64.06 91 ALA A O 1
ATOM 703 N N . LEU A 1 92 ? 0.384 17.922 -7.820 1.00 67.69 92 LEU A N 1
ATOM 704 C CA . LEU A 1 92 ? 0.588 16.476 -7.784 1.00 67.69 92 LEU A CA 1
ATOM 705 C C . LEU A 1 92 ? -0.705 15.807 -8.253 1.00 67.69 92 LEU A C 1
ATOM 707 O O . LEU A 1 92 ? -1.779 16.160 -7.767 1.00 67.69 92 LEU A O 1
ATOM 711 N N . ASP A 1 93 ? -0.603 14.858 -9.181 1.00 72.50 93 ASP A N 1
ATOM 712 C CA . ASP A 1 93 ? -1.715 13.979 -9.543 1.00 72.50 93 ASP A CA 1
ATOM 713 C C . ASP A 1 93 ? -1.655 12.726 -8.651 1.00 72.50 93 ASP A C 1
ATOM 715 O O . ASP A 1 93 ? -0.757 11.897 -8.835 1.00 72.50 93 ASP A O 1
ATOM 719 N N . PRO A 1 94 ? -2.569 12.561 -7.674 1.00 69.62 94 PRO A N 1
ATOM 720 C CA . PRO A 1 94 ? -2.526 11.438 -6.741 1.00 69.62 94 PRO A CA 1
ATOM 721 C C . PRO A 1 94 ? -2.565 10.070 -7.434 1.00 69.62 94 PRO A C 1
ATOM 723 O O . PRO A 1 94 ? -1.962 9.121 -6.935 1.00 69.62 94 PRO A O 1
ATOM 726 N N . ALA A 1 95 ? -3.226 9.970 -8.595 1.00 72.19 95 ALA A N 1
ATOM 727 C CA . ALA A 1 95 ? -3.295 8.726 -9.354 1.00 72.19 95 ALA A CA 1
ATOM 728 C C . ALA A 1 95 ? -1.925 8.358 -9.946 1.00 72.19 95 ALA A C 1
ATOM 730 O O . ALA A 1 95 ? -1.488 7.210 -9.843 1.00 72.19 95 ALA A O 1
ATOM 731 N N . GLN A 1 96 ? -1.201 9.342 -10.493 1.00 78.88 96 GLN A N 1
ATOM 732 C CA . GLN A 1 96 ? 0.148 9.113 -11.018 1.00 78.88 96 GLN A CA 1
ATOM 733 C C . GLN A 1 96 ? 1.177 8.854 -9.918 1.00 78.88 96 GLN A C 1
ATOM 735 O O . GLN A 1 96 ? 2.079 8.037 -10.108 1.00 78.88 96 GLN A O 1
ATOM 740 N N . VAL A 1 97 ? 1.029 9.493 -8.754 1.00 82.88 97 VAL A N 1
ATOM 741 C CA . VAL A 1 97 ? 1.897 9.263 -7.588 1.00 82.88 97 VAL A CA 1
ATOM 742 C C . VAL A 1 97 ? 1.824 7.797 -7.144 1.00 82.88 97 VAL A C 1
ATOM 744 O O . VAL A 1 97 ? 2.865 7.168 -6.939 1.00 82.88 97 VAL A O 1
ATOM 747 N N . GLY A 1 98 ? 0.609 7.245 -7.045 1.00 88.25 98 GLY A N 1
ATOM 748 C CA . GLY A 1 98 ? 0.381 5.849 -6.671 1.00 88.25 98 GLY A CA 1
ATOM 749 C C . GLY A 1 98 ? 0.996 4.868 -7.667 1.00 88.25 98 GLY A C 1
ATOM 750 O O . GLY A 1 98 ? 1.826 4.042 -7.287 1.00 88.25 98 GLY A O 1
ATOM 751 N N . LEU A 1 99 ? 0.668 5.010 -8.956 1.00 91.44 99 LEU A N 1
ATOM 752 C CA . LEU A 1 99 ? 1.1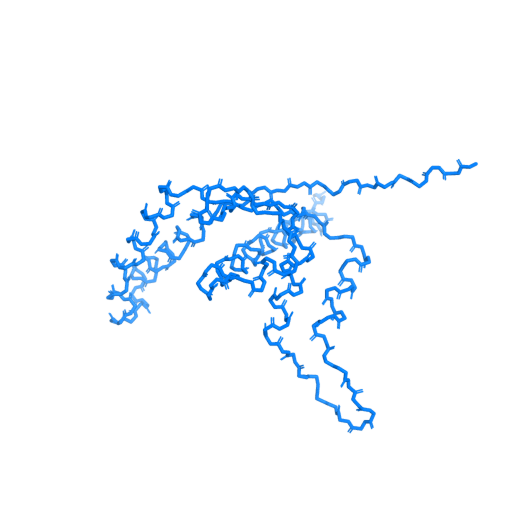82 4.128 -10.010 1.00 91.44 99 LEU A CA 1
ATOM 753 C C . LEU A 1 99 ? 2.715 4.146 -10.076 1.00 91.44 99 LEU A C 1
ATOM 755 O O . LEU A 1 99 ? 3.352 3.093 -10.095 1.00 91.44 99 LEU A O 1
ATOM 759 N N . THR A 1 100 ? 3.314 5.338 -10.054 1.00 91.75 100 THR A N 1
ATOM 760 C CA . THR A 1 100 ? 4.772 5.501 -10.125 1.00 91.75 100 THR A CA 1
ATOM 761 C C . THR A 1 100 ? 5.470 4.796 -8.959 1.00 91.75 100 THR A C 1
ATOM 763 O O . THR A 1 100 ? 6.509 4.159 -9.145 1.00 91.75 100 THR A O 1
ATOM 766 N N . LYS A 1 101 ? 4.888 4.867 -7.755 1.00 92.38 101 LYS A N 1
ATOM 767 C CA . LYS A 1 101 ? 5.409 4.172 -6.574 1.00 92.38 101 LYS A CA 1
ATOM 768 C C . LYS A 1 101 ? 5.344 2.651 -6.748 1.00 92.38 101 LYS A C 1
ATOM 770 O O . LYS A 1 101 ? 6.358 1.982 -6.543 1.00 92.38 101 LYS A O 1
ATOM 775 N N . LEU A 1 102 ? 4.198 2.117 -7.175 1.00 95.19 102 LEU A N 1
ATOM 776 C CA . LEU A 1 102 ? 4.017 0.678 -7.408 1.00 95.19 102 LEU A CA 1
ATOM 777 C C . LEU A 1 102 ? 5.031 0.140 -8.427 1.00 95.19 102 LEU A C 1
ATOM 779 O O . LEU A 1 102 ? 5.719 -0.841 -8.150 1.00 95.19 102 LEU A O 1
ATOM 783 N N . VAL A 1 103 ? 5.186 0.827 -9.563 1.00 94.81 103 VAL A N 1
ATOM 784 C CA . VAL A 1 103 ? 6.122 0.447 -10.635 1.00 94.81 103 VAL A CA 1
ATOM 785 C C . VAL A 1 103 ? 7.580 0.465 -10.163 1.00 94.81 103 VAL A C 1
ATOM 787 O O . VAL A 1 103 ? 8.383 -0.371 -10.576 1.00 94.81 103 VAL A O 1
ATOM 790 N N . ALA A 1 104 ? 7.951 1.406 -9.294 1.00 94.31 104 ALA A N 1
ATOM 791 C CA . ALA A 1 104 ? 9.327 1.518 -8.823 1.00 94.31 104 ALA A CA 1
ATOM 792 C C . ALA A 1 104 ? 9.707 0.435 -7.805 1.00 94.31 104 ALA A C 1
ATOM 794 O O . ALA A 1 104 ? 10.834 -0.079 -7.849 1.00 94.31 104 ALA A O 1
ATOM 795 N N . TYR A 1 105 ? 8.789 0.109 -6.892 1.00 95.69 105 TYR A N 1
ATOM 796 C CA . TYR A 1 105 ? 9.053 -0.776 -5.759 1.00 95.69 105 TYR A CA 1
ATOM 797 C C . TYR A 1 105 ? 8.764 -2.246 -6.039 1.00 95.69 105 TYR A C 1
ATOM 799 O O . TYR A 1 105 ? 9.556 -3.085 -5.610 1.00 95.69 105 TYR A O 1
ATOM 807 N N . ILE A 1 106 ? 7.656 -2.572 -6.704 1.00 96.81 106 ILE A N 1
ATOM 808 C CA . ILE A 1 106 ? 7.209 -3.961 -6.849 1.00 96.81 106 ILE A CA 1
ATOM 809 C C . ILE A 1 106 ? 8.086 -4.679 -7.874 1.00 96.81 106 ILE A C 1
ATOM 811 O O . ILE A 1 106 ? 8.279 -4.218 -8.997 1.00 96.81 106 ILE A O 1
ATOM 815 N N . VAL A 1 107 ? 8.615 -5.833 -7.477 1.00 96.50 107 VAL A N 1
ATOM 816 C CA . VAL A 1 107 ? 9.430 -6.713 -8.330 1.00 96.50 107 VAL A CA 1
ATOM 817 C C . VAL A 1 107 ? 8.821 -8.103 -8.499 1.00 96.50 107 VAL A C 1
ATOM 819 O O . VAL A 1 107 ? 9.216 -8.830 -9.406 1.00 96.50 107 VAL A O 1
ATOM 822 N N . GLY A 1 108 ? 7.854 -8.466 -7.656 1.00 97.12 108 GLY A N 1
ATOM 823 C CA . GLY A 1 108 ? 7.103 -9.717 -7.731 1.00 97.12 108 GLY A CA 1
ATOM 824 C C . GLY A 1 108 ? 5.795 -9.629 -6.948 1.00 97.12 108 GLY A C 1
ATOM 825 O O . GLY A 1 108 ? 5.635 -8.748 -6.106 1.00 97.12 108 GLY A O 1
ATOM 826 N N . TRP A 1 109 ? 4.862 -10.537 -7.218 1.00 98.06 109 TRP A N 1
ATOM 827 C CA . TRP A 1 109 ? 3.634 -10.715 -6.438 1.00 98.06 109 TRP A CA 1
ATOM 828 C C . TRP A 1 109 ? 3.068 -12.125 -6.623 1.00 98.06 109 TRP A C 1
ATOM 830 O O . TRP A 1 109 ? 3.539 -12.880 -7.476 1.00 98.06 109 TRP A O 1
ATOM 840 N N . SER A 1 110 ? 2.061 -12.483 -5.830 1.00 97.69 110 SER A N 1
ATOM 841 C CA . SER A 1 110 ? 1.392 -13.788 -5.889 1.00 97.69 110 SER A CA 1
ATOM 842 C C . SER A 1 110 ? 0.166 -13.839 -6.806 1.00 97.69 110 SER A C 1
ATOM 844 O O . SER A 1 110 ? -0.523 -14.855 -6.823 1.00 97.69 110 SER A O 1
ATOM 846 N N . PHE A 1 111 ? -0.150 -12.758 -7.523 1.00 97.12 111 PHE A N 1
ATOM 847 C CA . PHE A 1 111 ? -1.397 -12.662 -8.281 1.00 97.12 111 PHE A CA 1
ATOM 848 C C . PHE A 1 111 ? -1.450 -13.617 -9.473 1.00 97.12 111 PHE A C 1
ATOM 850 O O . PHE A 1 111 ? -0.463 -13.827 -10.187 1.00 97.12 111 PHE A O 1
ATOM 857 N N . VAL A 1 112 ? -2.644 -14.159 -9.695 1.00 96.88 112 VAL A N 1
ATOM 858 C CA . VAL A 1 112 ? -2.971 -15.053 -10.803 1.00 96.88 112 VAL A CA 1
ATOM 859 C C . VAL A 1 112 ? -4.125 -14.477 -11.615 1.00 96.88 112 VAL A C 1
ATOM 861 O O . VAL A 1 112 ? -4.928 -13.700 -11.102 1.00 96.88 112 VAL A O 1
ATOM 864 N N . ASP A 1 113 ? -4.199 -14.836 -12.890 1.00 95.38 113 ASP A N 1
ATOM 865 C CA . ASP A 1 113 ? -5.334 -14.488 -13.737 1.00 95.38 113 ASP A CA 1
ATOM 866 C C . ASP A 1 113 ? -6.536 -15.417 -13.486 1.00 95.38 113 ASP A C 1
ATOM 868 O O . ASP A 1 113 ? -6.492 -16.347 -12.677 1.00 95.38 113 ASP A O 1
ATOM 872 N N . ALA A 1 114 ? -7.628 -15.195 -14.220 1.00 93.50 114 ALA A N 1
ATOM 873 C CA . ALA A 1 114 ? -8.835 -16.017 -14.123 1.00 93.50 114 ALA A CA 1
ATOM 874 C C . ALA A 1 114 ? -8.618 -17.501 -14.488 1.00 93.50 114 ALA A C 1
ATOM 876 O O . ALA A 1 114 ? -9.451 -18.342 -14.152 1.00 93.50 114 ALA A O 1
ATOM 877 N N . ALA A 1 115 ? -7.526 -17.834 -15.182 1.00 95.19 115 ALA A N 1
ATOM 878 C CA . ALA A 1 115 ? -7.148 -19.204 -15.512 1.00 95.19 115 ALA A CA 1
ATOM 879 C C . ALA A 1 115 ? -6.221 -19.832 -14.451 1.00 95.19 115 ALA A C 1
ATOM 881 O O . ALA A 1 115 ? -5.823 -20.990 -14.595 1.00 95.19 115 ALA A O 1
ATOM 882 N N . GLY A 1 116 ? -5.871 -19.087 -13.397 1.00 95.00 116 GLY A N 1
ATOM 883 C CA . GLY A 1 116 ? -4.923 -19.498 -12.365 1.00 95.00 116 GLY A CA 1
ATOM 884 C C . GLY A 1 116 ? -3.457 -19.374 -12.791 1.00 95.00 116 GLY A C 1
ATOM 885 O O . GLY A 1 116 ? -2.582 -19.916 -12.114 1.00 95.00 116 GLY A O 1
ATOM 886 N N . ALA A 1 117 ? -3.158 -18.697 -13.905 1.00 96.69 117 ALA A N 1
ATOM 887 C CA . ALA A 1 117 ? -1.788 -18.500 -14.359 1.00 96.69 117 ALA A CA 1
ATOM 888 C C . ALA A 1 117 ? -1.137 -17.304 -13.636 1.00 96.69 117 ALA A C 1
ATOM 890 O O . ALA A 1 117 ? -1.781 -16.264 -13.492 1.00 96.69 117 ALA A O 1
ATOM 891 N N . PRO A 1 118 ? 0.137 -17.401 -13.206 1.00 97.06 118 PRO A N 1
ATOM 892 C CA . PRO A 1 118 ? 0.836 -16.284 -12.574 1.00 97.06 118 PRO A CA 1
ATOM 893 C C . PRO A 1 118 ? 0.911 -15.059 -13.487 1.00 97.06 118 PRO A C 1
ATOM 895 O O . PRO A 1 118 ? 1.361 -15.153 -14.632 1.00 97.06 118 PRO A O 1
ATOM 898 N N . VAL A 1 119 ? 0.532 -13.896 -12.961 1.00 97.50 119 VAL A N 1
ATOM 899 C CA . VAL A 1 119 ? 0.597 -12.628 -13.694 1.00 97.50 119 VAL A CA 1
ATOM 900 C C . VAL A 1 119 ? 1.973 -11.998 -13.471 1.00 97.50 119 VAL A C 1
ATOM 902 O O . VAL A 1 119 ? 2.337 -11.738 -12.325 1.00 97.50 119 VAL A O 1
ATOM 905 N N . PRO A 1 120 ? 2.769 -11.712 -14.515 1.00 97.12 120 PRO A N 1
ATOM 906 C CA . PRO A 1 120 ? 4.026 -10.997 -14.338 1.00 97.12 120 PRO A CA 1
ATOM 907 C C . PRO A 1 120 ? 3.771 -9.540 -13.937 1.00 97.12 120 PRO A C 1
ATOM 909 O O . PRO A 1 120 ? 2.889 -8.871 -14.484 1.00 97.12 120 PRO A O 1
ATOM 912 N N . VAL A 1 121 ? 4.591 -9.023 -13.019 1.00 96.25 121 VAL A N 1
ATOM 913 C CA . VAL A 1 121 ? 4.548 -7.606 -12.638 1.00 96.25 121 VAL A CA 1
ATOM 914 C C . VAL A 1 121 ? 4.896 -6.759 -13.857 1.00 96.25 121 VAL A C 1
ATOM 916 O O . VAL A 1 121 ? 5.980 -6.861 -14.430 1.00 96.25 121 VAL A O 1
ATOM 919 N N . SER A 1 122 ? 3.954 -5.918 -14.259 1.00 96.38 122 SER A N 1
ATOM 920 C CA . SER A 1 122 ? 4.113 -4.955 -15.340 1.00 96.38 122 SER A CA 1
ATOM 921 C C . SER A 1 122 ? 3.192 -3.769 -15.091 1.00 96.38 122 SER A C 1
ATOM 923 O O . SER A 1 122 ? 2.187 -3.897 -14.395 1.00 96.38 122 SER A O 1
ATOM 925 N N . GLU A 1 123 ? 3.499 -2.620 -15.689 1.00 94.38 123 GLU A N 1
ATOM 926 C CA . GLU A 1 123 ? 2.634 -1.440 -15.594 1.00 94.38 123 GLU A CA 1
ATOM 927 C C . GLU A 1 123 ? 1.215 -1.730 -16.110 1.00 94.38 123 GLU A C 1
ATOM 929 O O . GLU A 1 123 ? 0.234 -1.324 -15.495 1.00 94.38 123 GLU A O 1
ATOM 934 N N . GLY A 1 124 ? 1.092 -2.510 -17.191 1.00 96.06 124 GLY A N 1
ATOM 935 C CA . GLY A 1 124 ? -0.204 -2.947 -17.712 1.00 96.06 124 GLY A CA 1
ATOM 936 C C . GLY A 1 124 ? -0.985 -3.809 -16.719 1.00 96.06 124 GLY A C 1
ATOM 937 O O . GLY A 1 124 ? -2.185 -3.610 -16.561 1.00 96.06 124 GLY A O 1
ATOM 938 N N . ALA A 1 125 ? -0.309 -4.719 -16.011 1.00 96.75 125 ALA A N 1
ATOM 939 C CA . ALA A 1 125 ? -0.949 -5.523 -14.974 1.00 96.75 125 ALA A CA 1
ATOM 940 C C . ALA A 1 125 ? -1.374 -4.670 -13.768 1.00 96.75 125 ALA A C 1
ATOM 942 O O . ALA A 1 125 ? -2.467 -4.867 -13.254 1.00 96.75 125 ALA A O 1
ATOM 943 N N . ILE A 1 126 ? -0.561 -3.686 -13.364 1.00 96.56 126 ILE A N 1
ATOM 944 C CA . ILE A 1 126 ? -0.900 -2.753 -12.277 1.00 96.56 126 ILE A CA 1
ATOM 945 C C . ILE A 1 126 ? -2.122 -1.899 -12.650 1.00 96.56 126 ILE A C 1
ATOM 947 O O . ILE A 1 126 ? -3.024 -1.734 -11.837 1.00 96.56 126 ILE A O 1
ATOM 951 N N . ASN A 1 127 ? -2.185 -1.400 -13.886 1.00 95.00 127 ASN A N 1
ATOM 952 C CA . ASN A 1 127 ? -3.335 -0.639 -14.387 1.00 95.00 127 ASN A CA 1
ATOM 953 C C . ASN A 1 127 ? -4.606 -1.490 -14.553 1.00 95.00 127 ASN A C 1
ATOM 955 O O . ASN A 1 127 ? -5.697 -0.937 -14.663 1.00 95.00 127 ASN A O 1
ATOM 959 N N . GLY A 1 128 ? -4.465 -2.816 -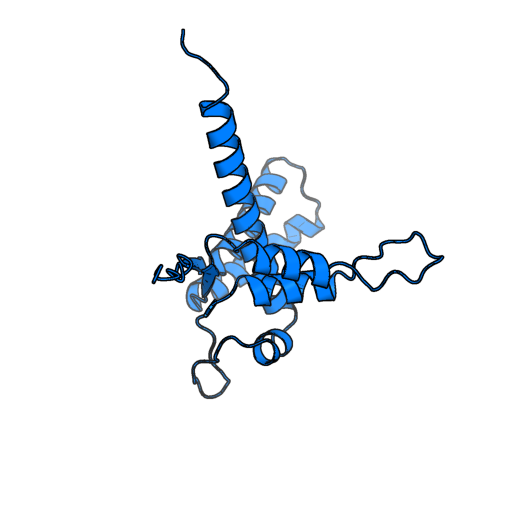14.613 1.00 95.25 128 GLY A N 1
ATOM 960 C CA . GLY A 1 128 ? -5.578 -3.761 -14.677 1.00 95.25 128 GLY A CA 1
ATOM 961 C C . GLY A 1 128 ? -6.116 -4.192 -13.313 1.00 95.25 128 GLY A C 1
ATOM 962 O O . GLY A 1 128 ? -7.104 -4.923 -13.279 1.00 95.25 128 GLY A O 1
ATOM 963 N N . LEU A 1 129 ? -5.481 -3.774 -12.211 1.00 95.38 129 LEU A N 1
ATOM 964 C CA . LEU A 1 129 ? -5.976 -4.045 -10.864 1.00 95.38 129 LEU A CA 1
ATOM 965 C C . LEU A 1 129 ? -7.293 -3.306 -10.629 1.00 95.38 129 LEU A C 1
ATOM 967 O O . LEU A 1 129 ? -7.498 -2.184 -11.100 1.00 95.38 129 LEU A O 1
ATOM 971 N N . ASP A 1 130 ? -8.180 -3.923 -9.856 1.00 95.25 130 ASP A N 1
ATOM 972 C CA . ASP A 1 130 ? -9.333 -3.216 -9.324 1.00 95.25 130 ASP A CA 1
ATOM 973 C C . ASP A 1 130 ? -8.892 -2.133 -8.319 1.00 95.25 130 ASP A C 1
ATOM 975 O O . ASP A 1 130 ? -7.753 -2.083 -7.842 1.00 95.25 130 ASP A O 1
ATOM 979 N N . THR A 1 131 ? -9.814 -1.223 -8.008 1.00 93.38 131 THR A N 1
ATOM 980 C CA . THR A 1 131 ? -9.519 -0.057 -7.167 1.00 93.38 131 THR A CA 1
ATOM 981 C C . THR A 1 131 ? -9.154 -0.431 -5.728 1.00 93.38 131 THR A C 1
ATOM 983 O O . THR A 1 131 ? -8.349 0.275 -5.119 1.00 93.38 131 THR A O 1
ATOM 986 N N . GLU A 1 132 ? -9.721 -1.508 -5.180 1.00 93.19 132 GLU A N 1
ATOM 987 C CA . GLU A 1 132 ? -9.454 -1.943 -3.807 1.00 93.19 132 GLU A CA 1
ATOM 988 C C . GLU A 1 132 ? -8.053 -2.545 -3.711 1.00 93.19 132 GLU A C 1
ATOM 990 O O . GLU A 1 132 ? -7.231 -2.030 -2.946 1.00 93.19 132 GLU A O 1
ATOM 995 N N . THR A 1 133 ? -7.725 -3.500 -4.586 1.00 95.06 133 THR A N 1
ATOM 996 C CA . THR A 1 133 ? -6.384 -4.095 -4.652 1.00 95.06 133 THR A CA 1
ATOM 997 C C . THR A 1 133 ? -5.321 -3.027 -4.889 1.00 95.06 133 THR A C 1
ATOM 999 O O . THR A 1 133 ? -4.300 -2.985 -4.202 1.00 95.06 133 THR A O 1
ATOM 1002 N N . PHE A 1 134 ? -5.555 -2.097 -5.821 1.00 95.81 134 PHE A N 1
ATOM 1003 C CA . PHE A 1 134 ? -4.616 -1.005 -6.084 1.00 95.81 134 PHE A CA 1
ATOM 1004 C C . PHE A 1 134 ? -4.359 -0.147 -4.831 1.00 95.81 134 PHE A C 1
ATOM 1006 O O . PHE A 1 134 ? -3.208 0.172 -4.514 1.00 95.81 134 PHE A O 1
ATOM 1013 N N . ALA A 1 135 ? -5.412 0.201 -4.085 1.00 94.25 135 ALA A N 1
ATOM 1014 C CA . ALA A 1 135 ? -5.293 0.972 -2.850 1.00 94.25 135 ALA A CA 1
ATOM 1015 C C . ALA A 1 135 ? -4.591 0.189 -1.726 1.00 94.25 135 ALA A C 1
ATOM 1017 O O . ALA A 1 135 ? -3.857 0.777 -0.927 1.00 94.25 135 ALA A O 1
ATOM 1018 N N . GLU A 1 136 ? -4.788 -1.126 -1.654 1.00 94.81 136 GLU A N 1
ATOM 1019 C CA . GLU A 1 136 ? -4.093 -2.002 -0.709 1.00 94.81 136 GLU A CA 1
ATOM 1020 C C . GLU A 1 136 ? -2.599 -2.082 -0.982 1.00 94.81 136 GLU A C 1
ATOM 1022 O O . GLU A 1 136 ? -1.807 -1.957 -0.046 1.00 94.81 136 GLU A O 1
ATOM 1027 N N . LEU A 1 137 ? -2.200 -2.216 -2.250 1.00 96.62 137 LEU A N 1
ATOM 1028 C CA . LEU A 1 137 ? -0.786 -2.229 -2.614 1.00 96.62 137 LEU A CA 1
ATOM 1029 C C . LEU A 1 137 ? -0.092 -0.922 -2.218 1.00 96.62 137 LEU A C 1
ATOM 1031 O O . LEU A 1 137 ? 1.006 -0.951 -1.663 1.00 96.62 137 LEU A O 1
ATOM 1035 N N . ILE A 1 138 ? -0.738 0.223 -2.460 1.00 95.75 138 ILE A N 1
ATOM 1036 C CA . ILE A 1 138 ? -0.208 1.526 -2.038 1.00 95.75 138 ILE A CA 1
ATOM 1037 C C . ILE A 1 138 ? -0.062 1.567 -0.519 1.00 95.75 138 ILE A C 1
ATOM 1039 O O . ILE A 1 138 ? 1.014 1.890 -0.020 1.00 95.75 138 ILE A O 1
ATOM 1043 N N . ALA A 1 139 ? -1.103 1.175 0.218 1.00 95.06 139 ALA A N 1
ATOM 1044 C CA . ALA A 1 139 ? -1.073 1.172 1.677 1.00 95.06 139 ALA A CA 1
ATOM 1045 C C . ALA A 1 139 ? 0.019 0.246 2.244 1.00 95.06 139 ALA A C 1
ATOM 1047 O O . ALA A 1 139 ? 0.650 0.589 3.245 1.00 95.06 139 ALA A O 1
ATOM 1048 N N . ALA A 1 140 ? 0.272 -0.902 1.606 1.00 96.44 140 ALA A N 1
ATOM 1049 C CA . ALA A 1 140 ? 1.346 -1.815 1.986 1.00 96.44 140 ALA A CA 1
ATOM 1050 C C . ALA A 1 140 ? 2.728 -1.164 1.821 1.00 96.44 140 ALA A C 1
ATOM 1052 O O . ALA A 1 140 ? 3.561 -1.242 2.728 1.00 96.44 140 ALA A O 1
ATOM 1053 N N . ILE A 1 141 ? 2.971 -0.497 0.688 1.00 95.69 141 ILE A N 1
ATOM 1054 C CA . ILE A 1 141 ? 4.247 0.182 0.433 1.00 95.69 141 ILE A CA 1
ATOM 1055 C C . ILE A 1 141 ? 4.416 1.393 1.351 1.00 95.69 141 ILE A C 1
ATOM 1057 O O . ILE A 1 141 ? 5.492 1.562 1.916 1.00 95.69 141 ILE A O 1
ATOM 1061 N N . ASP A 1 142 ? 3.373 2.195 1.560 1.00 94.56 142 ASP A N 1
ATOM 1062 C CA . ASP A 1 142 ? 3.421 3.349 2.465 1.00 94.56 142 ASP A CA 1
ATOM 1063 C C . ASP A 1 142 ? 3.770 2.912 3.897 1.00 94.56 142 ASP A C 1
ATOM 1065 O O . ASP A 1 142 ? 4.672 3.467 4.524 1.00 94.56 142 ASP A O 1
ATOM 1069 N N . ALA A 1 143 ? 3.128 1.850 4.400 1.00 93.50 143 ALA A N 1
ATOM 1070 C CA . ALA A 1 143 ? 3.437 1.294 5.716 1.00 93.50 143 ALA A CA 1
ATOM 1071 C C . ALA A 1 143 ? 4.886 0.780 5.811 1.00 93.50 143 ALA A C 1
ATOM 1073 O O . ALA A 1 143 ? 5.537 0.912 6.855 1.00 93.50 143 ALA A O 1
ATOM 1074 N N . TYR A 1 144 ? 5.404 0.208 4.721 1.00 94.31 144 TYR A N 1
ATOM 1075 C CA . TYR A 1 144 ? 6.794 -0.219 4.632 1.00 94.31 144 TYR A CA 1
ATOM 1076 C C . TYR A 1 144 ? 7.766 0.970 4.657 1.00 94.31 144 TYR A C 1
ATOM 1078 O O . TYR A 1 144 ? 8.711 0.967 5.451 1.00 94.31 144 TYR A O 1
ATOM 1086 N N . GLU A 1 145 ? 7.524 2.001 3.844 1.00 92.31 145 GLU A N 1
ATOM 1087 C CA . GLU A 1 145 ? 8.337 3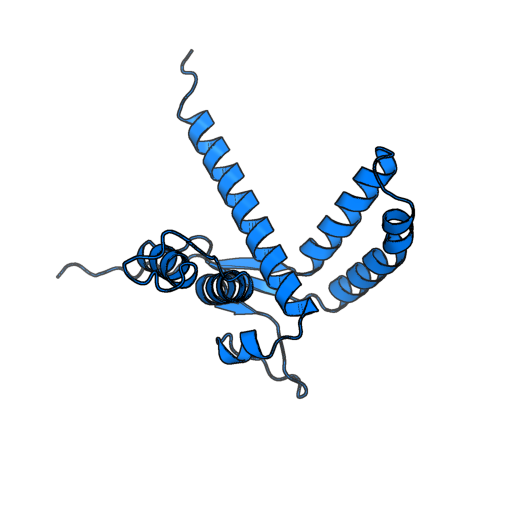.221 3.793 1.00 92.31 145 GLU A CA 1
ATOM 1088 C C . GLU A 1 145 ? 8.382 3.923 5.154 1.00 92.31 145 GLU A C 1
ATOM 1090 O O . GLU A 1 145 ? 9.472 4.231 5.644 1.00 92.31 145 GLU A O 1
ATOM 1095 N N . ASP A 1 146 ? 7.232 4.066 5.817 1.00 91.19 146 ASP A N 1
ATOM 1096 C CA . ASP A 1 146 ? 7.126 4.608 7.174 1.00 91.19 146 ASP A CA 1
ATOM 1097 C C . ASP A 1 146 ? 7.986 3.815 8.172 1.00 91.19 146 ASP A C 1
ATOM 1099 O O . ASP A 1 146 ? 8.644 4.381 9.055 1.00 91.19 146 ASP A O 1
ATOM 1103 N N . GLY A 1 147 ? 7.991 2.484 8.056 1.00 87.50 147 GLY A N 1
ATOM 1104 C CA . GLY A 1 147 ? 8.823 1.604 8.876 1.00 87.50 147 GLY A CA 1
ATOM 1105 C C . GLY A 1 147 ? 10.319 1.812 8.624 1.00 87.50 147 GLY A C 1
ATOM 1106 O O . GLY A 1 147 ? 11.109 1.918 9.570 1.00 87.50 147 GLY A O 1
ATOM 1107 N N . VAL A 1 148 ? 10.715 1.925 7.354 1.00 87.56 148 VAL A N 1
ATOM 1108 C CA . VAL A 1 148 ? 12.104 2.181 6.945 1.00 87.56 148 VAL A CA 1
ATOM 1109 C C . VAL A 1 148 ? 12.572 3.556 7.416 1.00 87.56 148 VAL A C 1
ATOM 1111 O O . VAL A 1 148 ? 13.693 3.679 7.925 1.00 87.56 148 VAL A O 1
ATOM 1114 N N . GLU A 1 149 ? 11.738 4.587 7.292 1.00 85.69 149 GLU A N 1
ATOM 1115 C CA . GLU A 1 149 ? 12.055 5.936 7.750 1.00 85.69 149 GLU A CA 1
ATOM 1116 C C . GLU A 1 149 ? 12.246 5.974 9.268 1.00 85.69 149 GLU A C 1
ATOM 1118 O O . GLU A 1 149 ? 13.279 6.461 9.738 1.00 85.69 149 GLU A O 1
ATOM 1123 N N . LYS A 1 150 ? 11.337 5.365 10.042 1.00 85.06 150 LYS A N 1
ATOM 1124 C CA . LYS A 1 150 ? 11.478 5.237 11.503 1.00 85.06 150 LYS A CA 1
ATOM 1125 C C . LYS A 1 150 ? 12.776 4.521 11.880 1.00 85.06 150 LYS A C 1
ATOM 1127 O O . LYS A 1 150 ? 13.522 5.005 12.732 1.00 85.06 150 LYS A O 1
ATOM 1132 N N . ALA A 1 151 ? 13.110 3.423 11.201 1.00 82.25 151 ALA A N 1
ATOM 1133 C CA . ALA A 1 151 ? 14.357 2.696 11.436 1.00 82.25 151 ALA A CA 1
ATOM 1134 C C . ALA A 1 151 ? 15.609 3.520 11.071 1.00 82.25 151 ALA A C 1
ATOM 1136 O O . ALA A 1 151 ? 16.653 3.409 11.721 1.00 82.25 151 ALA A O 1
ATOM 1137 N N . ARG A 1 152 ? 15.543 4.359 10.029 1.00 80.94 152 ARG A N 1
ATOM 1138 C CA . ARG A 1 152 ? 16.621 5.297 9.666 1.00 80.94 152 ARG A CA 1
ATOM 1139 C C . ARG A 1 152 ? 16.753 6.424 10.691 1.00 80.94 152 ARG A C 1
ATOM 1141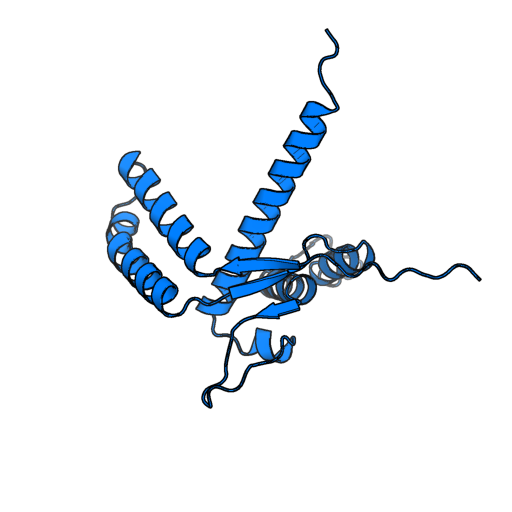 O O . ARG A 1 152 ? 17.877 6.747 11.072 1.00 80.94 152 ARG A O 1
ATOM 1148 N N . ALA A 1 153 ? 15.644 6.989 11.162 1.00 78.75 153 ALA A N 1
ATOM 1149 C CA . ALA A 1 153 ? 15.629 8.023 12.192 1.00 78.75 153 ALA A CA 1
ATOM 1150 C C . ALA A 1 153 ? 16.225 7.511 13.515 1.00 78.75 153 ALA A C 1
ATOM 1152 O O . ALA A 1 153 ? 17.098 8.163 14.085 1.00 78.75 153 ALA A O 1
ATOM 1153 N N . MET A 1 154 ? 15.857 6.298 13.946 1.00 75.31 154 MET A N 1
ATOM 1154 C CA . MET A 1 154 ? 16.451 5.653 15.124 1.00 75.31 154 MET A CA 1
ATOM 1155 C C . MET A 1 154 ? 17.968 5.470 14.978 1.00 75.31 154 MET A C 1
ATOM 1157 O O . MET A 1 154 ? 18.712 5.801 15.898 1.00 75.31 154 MET A O 1
ATOM 1161 N N . ARG A 1 155 ? 18.454 5.027 13.808 1.00 72.88 155 ARG A N 1
ATOM 1162 C CA . ARG A 1 155 ? 19.900 4.903 13.541 1.00 72.88 155 ARG A CA 1
ATOM 1163 C C . ARG A 1 155 ? 20.637 6.240 13.625 1.00 72.88 155 ARG A C 1
ATOM 1165 O O . ARG A 1 155 ? 21.729 6.291 14.183 1.00 72.88 155 ARG A O 1
ATOM 1172 N N . LYS A 1 156 ? 20.051 7.319 13.094 1.00 69.06 156 LYS A N 1
ATOM 1173 C CA . LYS A 1 156 ? 20.634 8.668 13.184 1.00 69.06 156 LYS A CA 1
ATOM 1174 C C . LYS A 1 156 ? 20.723 9.146 14.634 1.00 69.06 156 LYS A C 1
ATOM 1176 O O . LYS A 1 156 ? 21.774 9.643 15.020 1.00 69.06 156 LYS A O 1
ATOM 1181 N N . ASN A 1 157 ? 19.680 8.919 15.433 1.00 66.62 157 ASN A N 1
ATOM 1182 C CA . ASN A 1 157 ? 19.658 9.298 16.849 1.00 66.62 157 ASN A CA 1
ATOM 1183 C C . ASN A 1 157 ? 20.701 8.535 17.685 1.00 66.62 157 ASN A C 1
ATOM 1185 O O . ASN A 1 157 ? 21.288 9.113 18.592 1.00 66.62 157 ASN A O 1
ATOM 1189 N N . VAL A 1 158 ? 20.969 7.263 17.361 1.00 61.44 158 VAL A N 1
ATOM 1190 C CA . VAL A 1 158 ? 22.031 6.469 18.012 1.00 61.44 158 VAL A CA 1
ATOM 1191 C C . VAL A 1 158 ? 23.431 6.975 17.638 1.00 61.44 158 VAL A C 1
ATOM 1193 O O . VAL A 1 158 ? 24.331 6.964 18.468 1.00 61.44 158 VAL A O 1
ATOM 1196 N N . LEU A 1 159 ? 23.628 7.450 16.405 1.00 60.09 159 LEU A N 1
ATOM 1197 C CA . LEU A 1 159 ? 24.911 8.001 15.948 1.00 60.09 159 LEU A CA 1
ATOM 1198 C C . LEU A 1 159 ? 25.162 9.438 16.433 1.00 60.09 159 LEU A C 1
ATOM 1200 O O . LEU A 1 159 ? 26.313 9.862 16.490 1.00 60.09 159 LEU A O 1
ATOM 1204 N N . SER A 1 160 ? 24.109 10.194 16.765 1.00 57.31 160 SER A N 1
ATOM 1205 C CA . SER A 1 160 ? 24.207 11.604 17.157 1.00 57.31 160 SER A CA 1
ATOM 1206 C C . SER A 1 160 ? 24.223 11.853 18.672 1.00 57.31 160 SER A C 1
ATOM 1208 O O . SER A 1 160 ? 24.147 13.014 19.070 1.00 57.31 160 SER A O 1
ATOM 1210 N N . GLY A 1 161 ? 24.302 10.825 19.531 1.00 51.84 161 GLY A N 1
ATOM 1211 C CA . GLY A 1 161 ? 24.205 11.024 20.981 1.00 51.84 161 GLY A CA 1
ATOM 1212 C C . GLY A 1 161 ? 24.858 9.953 21.860 1.00 51.84 161 GLY A C 1
ATOM 1213 O O . GLY A 1 161 ? 24.474 8.791 21.817 1.00 51.84 161 GLY A O 1
ATOM 1214 N N . ALA A 1 162 ? 25.739 10.440 22.743 1.00 46.12 162 ALA A N 1
ATOM 1215 C CA . ALA A 1 162 ? 26.240 9.846 23.988 1.00 46.12 162 ALA A CA 1
ATOM 1216 C C . ALA A 1 162 ? 27.398 8.830 23.909 1.00 46.12 162 ALA A C 1
ATOM 1218 O O . ALA A 1 162 ? 27.233 7.638 24.160 1.00 46.12 162 ALA A O 1
ATOM 1219 N N . THR A 1 163 ? 28.618 9.349 23.739 1.00 41.78 163 THR A N 1
ATOM 1220 C CA . THR A 1 163 ? 29.718 8.886 24.602 1.00 41.78 163 THR A CA 1
ATOM 1221 C C . THR A 1 163 ? 29.534 9.573 25.965 1.00 41.78 163 THR A C 1
ATOM 1223 O O . THR A 1 163 ? 29.390 10.800 25.960 1.00 41.78 163 THR A O 1
ATOM 1226 N N . PRO A 1 164 ? 29.453 8.844 27.095 1.00 48.59 164 PRO A N 1
ATOM 1227 C CA . PRO A 1 164 ? 29.538 9.449 28.425 1.00 48.59 164 PRO A CA 1
ATOM 1228 C C . PRO A 1 164 ? 30.907 10.094 28.678 1.00 48.59 164 PRO A C 1
ATOM 1230 O O . PRO A 1 164 ? 31.899 9.659 28.043 1.00 48.59 164 PRO A O 1
#

Foldseek 3Di:
DDPPPPPDFDKDKFQLLVLLVVLLVVLVVCVVVVNDDPVSVVCNVVSVVVSVVSVVVRKIFIWGLDFDPVLVVQLVVQQFDDDDVPDPDGDGDVVSNLLSLCLSITQAIDDADPVRHGDGDDSVVLVVDDPVVSVSSSSRVVVSVVVVVVVVVVVVVVVPDDDD

pLDDT: mean 86.4, std 14.64, range [41.78, 98.06]

Radius of gyration: 19.64 Å; chains: 1; bounding box: 59×50×46 Å

Sequence (164 aa):
MGRCRFVQPETVRLYLVDVHRSRVRKLEEQIAAGKATKDEVAMLPALTANLAEAEVDGAFIDVKKELNAGEQRAVFAGMTKDVHAGDVRFALDPAQVGLTKLVAYIVGWSFVDAAGAPVPVSEGAINGLDTETFAELIAAIDAYEDGVEKARAMRKNVLSGATP